Protein AF-A0A1M4U9I6-F1 (afdb_monomer_lite)

Foldseek 3Di:
DKEWAWDADPQQFIKIFIDDDPVCPPPPLVVVQCVQWDADPDPVGGIIGHRLSVCVCLVPDPPYQYDLPHDFKWKAFPPVCRVPDTIGRDCDPVNVVVCVVVPNGFIWIWGQDNVVRDIDIDTDDDDPDPDD

pLDDT: mean 86.96, std 9.04, range [42.38, 96.19]

Organism: NCBI:txid1533

Sequence (132 aa):
MIRIRADIDKRYNLYIKLSFDKELEKNRILKRCLLEGVKIKDKRYEYKVPGKFFLILVNNLKDVKLHKGNIDSFLEFSDQYDERYFYSEKADAKYMKKWREVGCPKIYKVIIDRENNKIYKELAFKIKNPGF

Radius of gyration: 15.55 Å; chains: 1; bounding box: 39×34×42 Å

Secondary structure (DSSP, 8-state):
-EEEEEEE-TTSBEEEEEEE-GGGGG-HHHHHHHHT-EE---SS-SEEEEGGGHHHHHHH-SSEEE-TTS-SEEEEE-HHHHTTS--BSS--HHHHHHHHHTT---EEEEEEETTTTEEEEEEEE--S----

Structure (mmCIF, N/CA/C/O backbone):
data_AF-A0A1M4U9I6-F1
#
_entry.id   AF-A0A1M4U9I6-F1
#
loop_
_atom_site.group_PDB
_atom_site.id
_atom_site.type_symbol
_atom_site.label_atom_id
_atom_site.label_alt_id
_atom_site.label_comp_id
_atom_site.label_asym_id
_atom_site.label_entity_id
_atom_site.label_seq_id
_atom_site.pdbx_PDB_ins_code
_atom_site.Cartn_x
_atom_site.Cartn_y
_atom_site.Cartn_z
_atom_site.occupancy
_atom_site.B_iso_or_equiv
_atom_site.auth_seq_id
_atom_site.auth_comp_id
_atom_site.auth_asym_id
_atom_site.auth_atom_id
_atom_site.pdbx_PDB_model_num
ATOM 1 N N . MET A 1 1 ? -12.885 -1.131 13.715 1.00 90.56 1 MET A N 1
ATOM 2 C CA . MET A 1 1 ? -12.771 -0.772 12.286 1.00 90.56 1 MET A CA 1
ATOM 3 C C . MET A 1 1 ? -11.449 -0.070 12.021 1.00 90.56 1 MET A C 1
ATOM 5 O O . MET A 1 1 ? -11.008 0.746 12.825 1.00 90.56 1 MET A O 1
ATOM 9 N N . ILE A 1 2 ? -10.829 -0.373 10.881 1.00 93.31 2 ILE A N 1
ATOM 10 C CA . ILE A 1 2 ? -9.598 0.271 10.410 1.00 93.31 2 ILE A CA 1
ATOM 11 C C . ILE A 1 2 ? -9.917 0.989 9.102 1.00 93.31 2 ILE A C 1
ATOM 13 O O . ILE A 1 2 ? -10.497 0.401 8.195 1.00 93.31 2 ILE A O 1
ATOM 17 N N . ARG A 1 3 ? -9.548 2.262 8.980 1.00 94.31 3 ARG A N 1
ATOM 18 C CA . ARG A 1 3 ? -9.705 3.050 7.754 1.00 94.31 3 ARG A CA 1
ATOM 19 C C . ARG A 1 3 ? -8.340 3.329 7.160 1.00 94.31 3 ARG A C 1
ATOM 21 O O . ARG A 1 3 ? -7.456 3.859 7.834 1.00 94.31 3 ARG A O 1
ATOM 28 N N . ILE A 1 4 ? -8.196 3.002 5.885 1.00 94.38 4 ILE A N 1
ATOM 29 C CA . ILE A 1 4 ? -6.931 3.109 5.169 1.00 94.38 4 ILE A CA 1
ATOM 30 C C . ILE A 1 4 ? -7.127 3.955 3.925 1.00 94.38 4 ILE A C 1
ATOM 32 O O . ILE A 1 4 ? -8.060 3.730 3.147 1.00 94.38 4 ILE A O 1
ATOM 36 N N . ARG A 1 5 ? -6.204 4.896 3.721 1.00 94.62 5 ARG A N 1
ATOM 37 C CA . ARG A 1 5 ? -6.043 5.586 2.450 1.00 94.62 5 ARG A CA 1
ATOM 38 C C . ARG A 1 5 ? -4.609 5.497 1.931 1.00 94.62 5 ARG A C 1
ATOM 40 O O . ARG A 1 5 ? -3.701 6.009 2.572 1.00 94.62 5 ARG A O 1
ATOM 47 N N . ALA A 1 6 ? -4.424 4.874 0.777 1.00 92.88 6 ALA A N 1
ATOM 48 C CA . ALA A 1 6 ? -3.198 4.878 -0.003 1.00 92.88 6 ALA A CA 1
ATOM 49 C C . ALA A 1 6 ? -3.131 6.136 -0.872 1.00 92.88 6 ALA A C 1
ATOM 51 O O . ALA A 1 6 ? -4.023 6.384 -1.682 1.00 92.88 6 ALA A O 1
ATOM 52 N N . ASP A 1 7 ? -2.068 6.913 -0.697 1.00 92.00 7 ASP A N 1
ATOM 53 C CA . ASP A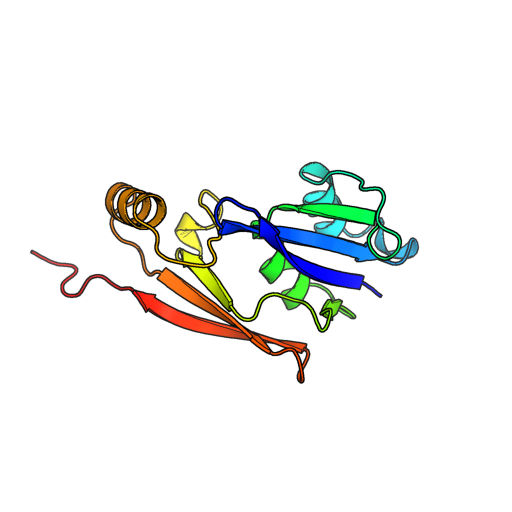 1 7 ? -1.787 8.129 -1.451 1.00 92.00 7 ASP A CA 1
ATOM 54 C C . ASP A 1 7 ? -0.324 8.116 -1.922 1.00 92.00 7 ASP A C 1
ATOM 56 O O . ASP A 1 7 ? 0.520 7.374 -1.412 1.00 92.00 7 ASP A O 1
ATOM 60 N N . ILE A 1 8 ? -0.015 8.985 -2.880 1.00 89.25 8 ILE A N 1
ATOM 61 C CA . ILE A 1 8 ? 1.324 9.151 -3.438 1.00 89.25 8 ILE A CA 1
ATOM 62 C C . ILE A 1 8 ? 1.833 10.563 -3.164 1.00 89.25 8 ILE A C 1
ATOM 64 O O . ILE A 1 8 ? 1.077 11.538 -3.180 1.00 89.25 8 ILE A O 1
ATOM 68 N N . ASP A 1 9 ? 3.116 10.678 -2.822 1.00 88.75 9 ASP A N 1
ATOM 69 C CA . ASP A 1 9 ? 3.760 11.973 -2.631 1.00 88.75 9 ASP A CA 1
ATOM 70 C C . ASP A 1 9 ? 4.239 12.591 -3.959 1.00 88.75 9 ASP A C 1
ATOM 72 O O . ASP A 1 9 ? 4.187 11.988 -5.027 1.00 88.75 9 ASP A O 1
ATOM 76 N N . LYS A 1 10 ? 4.764 13.820 -3.901 1.00 86.19 10 LYS A N 1
ATOM 77 C CA . LYS A 1 10 ? 5.281 14.532 -5.087 1.00 86.19 10 LYS A CA 1
ATOM 78 C C . LYS A 1 10 ? 6.457 13.821 -5.782 1.00 86.19 10 LYS A C 1
ATOM 80 O O . LYS A 1 10 ? 6.857 14.230 -6.866 1.00 86.19 10 LYS A O 1
ATOM 85 N N . ARG A 1 11 ? 7.052 12.816 -5.138 1.00 83.12 11 ARG A N 1
ATOM 86 C CA . ARG A 1 11 ? 8.172 12.001 -5.624 1.00 83.12 11 ARG A CA 1
ATOM 87 C C . ARG A 1 11 ? 7.716 10.587 -6.003 1.00 83.12 11 ARG A C 1
ATOM 89 O O . ARG A 1 11 ? 8.556 9.701 -6.103 1.00 83.12 11 ARG A O 1
ATOM 96 N N . TYR A 1 12 ? 6.415 10.389 -6.205 1.00 84.06 12 TYR A N 1
ATOM 97 C CA . TYR A 1 12 ? 5.787 9.120 -6.561 1.00 84.06 12 TYR A CA 1
ATOM 98 C C . TYR A 1 12 ? 5.852 8.026 -5.491 1.00 84.06 12 TYR A C 1
ATOM 100 O O . TYR A 1 12 ? 5.446 6.904 -5.772 1.00 84.06 12 TYR A O 1
ATOM 108 N N . ASN A 1 13 ? 6.285 8.329 -4.261 1.00 85.38 13 ASN A N 1
ATOM 109 C CA . ASN A 1 13 ? 6.348 7.318 -3.206 1.00 85.38 13 ASN A CA 1
ATOM 110 C C . ASN A 1 13 ? 4.968 7.081 -2.594 1.00 85.38 13 ASN A C 1
ATOM 112 O O . ASN A 1 13 ? 4.282 8.034 -2.207 1.00 85.38 13 ASN A O 1
ATOM 116 N N . LEU A 1 14 ? 4.616 5.810 -2.417 1.00 90.50 14 LEU A N 1
ATOM 117 C CA . LEU A 1 14 ? 3.422 5.406 -1.680 1.00 90.50 14 LEU A CA 1
ATOM 118 C C . LEU A 1 14 ? 3.562 5.723 -0.187 1.00 90.50 14 LEU A C 1
ATOM 120 O O . LEU A 1 14 ? 4.554 5.379 0.465 1.00 90.50 14 LEU A O 1
ATOM 124 N N . TYR A 1 15 ? 2.508 6.284 0.385 1.00 92.56 15 TYR A N 1
ATOM 125 C CA . TYR A 1 15 ? 2.315 6.354 1.825 1.00 92.56 15 TYR A CA 1
ATOM 126 C C . TYR A 1 15 ? 0.864 6.061 2.178 1.00 92.56 15 TYR A C 1
ATOM 128 O O . TYR A 1 15 ? -0.048 6.261 1.377 1.00 92.56 15 TYR A O 1
ATOM 136 N N . ILE A 1 16 ? 0.652 5.614 3.411 1.00 94.56 16 ILE A N 1
ATOM 137 C CA . ILE A 1 16 ? -0.668 5.246 3.901 1.00 94.56 16 ILE A CA 1
ATOM 138 C C . ILE A 1 16 ? -1.113 6.226 4.978 1.00 94.56 16 ILE A C 1
ATOM 140 O O . ILE A 1 16 ? -0.391 6.477 5.939 1.00 94.56 16 ILE A O 1
ATOM 144 N N . LYS A 1 17 ? -2.321 6.769 4.844 1.00 96.19 17 LYS A N 1
ATOM 145 C CA . LYS A 1 17 ? -3.044 7.412 5.937 1.00 96.19 17 LYS A CA 1
ATOM 146 C C . LYS A 1 17 ? -3.920 6.386 6.642 1.00 96.19 17 LYS A C 1
ATOM 148 O O . LYS A 1 17 ? -4.616 5.606 5.993 1.00 96.19 17 LYS A O 1
ATOM 153 N N . LEU A 1 18 ? -3.885 6.401 7.965 1.00 95.81 18 LEU A N 1
ATOM 154 C CA . LEU A 1 18 ? -4.467 5.367 8.807 1.00 95.81 18 LEU A CA 1
ATOM 155 C C . LEU A 1 18 ? -5.247 5.999 9.967 1.00 95.81 18 LEU A C 1
ATOM 157 O O . LEU A 1 18 ? -4.776 6.933 10.617 1.00 95.81 18 LEU A O 1
ATOM 161 N N . SER A 1 19 ? -6.438 5.476 10.232 1.00 95.50 19 SER A N 1
ATOM 162 C CA . SER A 1 19 ? -7.159 5.639 11.499 1.00 95.50 19 SER A CA 1
ATOM 163 C C . SER A 1 19 ? -7.795 4.309 11.882 1.00 95.50 19 SER A C 1
ATOM 165 O O . SER A 1 19 ? -8.110 3.490 11.019 1.00 95.50 19 SER A O 1
ATOM 167 N N . PHE A 1 20 ? -7.947 4.057 13.174 1.00 94.94 20 PHE A N 1
ATOM 168 C CA . PHE A 1 20 ? -8.529 2.820 13.680 1.00 94.94 20 PHE A CA 1
ATOM 169 C C . PHE A 1 20 ? -9.176 3.072 15.039 1.00 94.94 20 PHE A C 1
ATOM 171 O O . PHE A 1 20 ? -8.825 4.022 15.735 1.00 94.94 20 PHE A O 1
ATOM 178 N N . ASP A 1 21 ? -10.127 2.223 15.410 1.00 93.81 21 ASP A N 1
ATOM 179 C CA . ASP A 1 21 ? -10.795 2.330 16.708 1.00 93.81 21 ASP A CA 1
ATOM 180 C C . ASP A 1 21 ? -9.818 2.022 17.854 1.00 93.81 21 ASP A C 1
ATOM 182 O O . ASP A 1 21 ? -8.989 1.117 17.740 1.00 93.81 21 ASP A O 1
ATOM 186 N N . LYS A 1 22 ? -9.939 2.736 18.983 1.00 88.31 22 LYS A N 1
ATOM 187 C CA . LYS A 1 22 ? -8.997 2.661 20.122 1.00 88.31 22 LYS A CA 1
ATOM 188 C C . LYS A 1 22 ? -8.722 1.244 20.630 1.00 88.31 22 LYS A C 1
ATOM 190 O O . LYS A 1 22 ? -7.611 0.938 21.046 1.00 88.31 22 LYS A O 1
ATOM 195 N N . GLU A 1 23 ? -9.707 0.354 20.572 1.00 91.12 23 GLU A N 1
ATOM 196 C CA . GLU A 1 23 ? -9.568 -1.045 21.002 1.00 91.12 23 GLU A CA 1
ATOM 197 C C . GLU A 1 23 ? -8.466 -1.798 20.234 1.00 91.12 23 GLU A C 1
ATOM 199 O O . GLU A 1 23 ? -7.840 -2.722 20.759 1.00 91.12 23 GLU A O 1
ATOM 204 N N . LEU A 1 24 ? -8.169 -1.362 19.006 1.00 90.56 24 LEU A N 1
ATOM 205 C CA . LEU A 1 24 ? -7.150 -1.947 18.143 1.00 90.56 24 LEU A CA 1
ATOM 206 C C . LEU A 1 24 ? -5.729 -1.440 18.441 1.00 90.56 24 LEU A C 1
ATOM 208 O O . LEU A 1 24 ? -4.776 -1.975 17.876 1.00 90.56 24 LEU A O 1
ATOM 212 N N . GLU A 1 25 ? -5.539 -0.493 19.369 1.00 84.75 25 GLU A N 1
ATOM 213 C CA . GLU A 1 25 ? -4.211 0.015 19.763 1.00 84.75 25 GLU A CA 1
ATOM 214 C C . GLU A 1 25 ? -3.258 -1.093 20.240 1.00 84.75 25 GLU A C 1
ATOM 216 O O . GLU A 1 25 ? -2.036 -0.982 20.110 1.00 84.75 25 GLU A O 1
ATOM 221 N N . LYS A 1 26 ? -3.791 -2.193 20.791 1.00 88.00 26 LYS A N 1
ATOM 222 C CA . LYS A 1 26 ? -2.982 -3.327 21.265 1.00 88.00 26 LYS A CA 1
ATOM 223 C C . LYS A 1 26 ? -2.525 -4.266 20.142 1.00 88.00 26 LYS A C 1
ATOM 225 O O . LYS A 1 26 ? -1.642 -5.091 20.390 1.00 88.00 26 LYS A O 1
ATOM 230 N N . ASN A 1 27 ? -3.071 -4.144 18.931 1.00 94.06 27 ASN A N 1
ATOM 231 C CA . ASN A 1 27 ? -2.746 -5.013 17.803 1.00 94.06 27 ASN A CA 1
ATOM 232 C C . ASN A 1 27 ? -1.263 -4.878 17.400 1.00 94.06 27 ASN A C 1
ATOM 234 O O . ASN A 1 27 ? -0.758 -3.777 17.179 1.00 94.06 27 ASN A O 1
ATOM 238 N N . ARG A 1 28 ? -0.558 -6.012 17.285 1.00 92.69 28 ARG A N 1
ATOM 239 C CA . ARG A 1 28 ? 0.889 -6.045 17.008 1.00 92.69 28 ARG A CA 1
ATOM 240 C C . ARG A 1 28 ? 1.255 -5.466 15.637 1.00 92.69 28 ARG A C 1
ATOM 242 O O . ARG A 1 28 ? 2.259 -4.764 15.541 1.00 92.69 28 ARG A O 1
ATOM 249 N N . ILE A 1 29 ? 0.446 -5.723 14.606 1.00 92.19 29 ILE A N 1
ATOM 250 C CA . ILE A 1 29 ? 0.674 -5.209 13.245 1.00 92.19 29 ILE A CA 1
ATOM 251 C C . ILE A 1 29 ? 0.521 -3.690 13.246 1.00 92.19 29 ILE A C 1
ATOM 253 O O . ILE A 1 29 ? 1.421 -2.990 12.786 1.00 92.19 29 ILE A O 1
ATOM 257 N N . LEU A 1 30 ? -0.566 -3.172 13.830 1.00 93.94 30 LEU A N 1
ATOM 258 C CA . LEU A 1 30 ? -0.778 -1.726 13.937 1.00 93.94 30 LEU A CA 1
ATOM 259 C C . LEU A 1 30 ? 0.343 -1.064 14.740 1.00 93.94 30 LEU A C 1
ATOM 261 O O . LEU A 1 30 ? 0.934 -0.105 14.257 1.00 93.94 30 LEU A O 1
ATOM 265 N N . LYS A 1 31 ? 0.734 -1.620 15.894 1.00 92.69 31 LYS A N 1
ATOM 266 C CA . LYS A 1 31 ? 1.886 -1.117 16.661 1.00 92.69 31 LYS A CA 1
ATOM 267 C C . LYS A 1 31 ? 3.147 -1.025 15.810 1.00 92.69 31 LYS A C 1
ATOM 269 O O . LYS A 1 31 ? 3.798 0.014 15.814 1.00 92.69 31 LYS A O 1
ATOM 274 N N . ARG A 1 32 ? 3.472 -2.074 15.047 1.00 90.81 32 ARG A N 1
ATOM 275 C CA . ARG A 1 32 ? 4.640 -2.068 14.155 1.00 90.81 32 ARG A CA 1
ATOM 276 C C . ARG A 1 32 ? 4.542 -0.976 13.090 1.00 90.81 32 ARG A C 1
ATOM 278 O O . ARG A 1 32 ? 5.530 -0.288 12.863 1.00 90.81 32 ARG A O 1
ATOM 285 N N . CYS A 1 33 ? 3.366 -0.782 12.495 1.00 91.00 33 CYS A N 1
ATOM 286 C CA . CYS A 1 33 ? 3.134 0.284 11.518 1.00 91.00 33 CYS A CA 1
ATOM 287 C C . CYS A 1 33 ? 3.345 1.676 12.130 1.00 91.00 33 CYS A C 1
ATOM 289 O O . CYS A 1 33 ? 3.909 2.556 11.487 1.00 91.00 33 CYS A O 1
ATOM 291 N N . LEU A 1 34 ? 2.900 1.872 13.374 1.00 93.25 34 LEU A N 1
ATOM 292 C CA . LEU A 1 34 ? 2.991 3.153 14.072 1.00 93.25 34 LEU A CA 1
ATOM 293 C C . LEU A 1 34 ? 4.400 3.483 14.569 1.00 93.25 34 LEU A C 1
ATOM 295 O O . LEU A 1 34 ? 4.704 4.663 14.694 1.00 93.25 34 LEU A O 1
ATOM 299 N N . LEU A 1 35 ? 5.265 2.489 14.805 1.00 92.88 35 LEU A N 1
ATOM 300 C CA . LEU A 1 35 ? 6.674 2.728 15.160 1.00 92.88 35 LEU A CA 1
ATOM 301 C C . LEU A 1 35 ? 7.435 3.489 14.066 1.00 92.88 35 LEU A C 1
ATOM 303 O O . LEU A 1 35 ? 8.319 4.281 14.369 1.00 92.88 35 LEU A O 1
ATOM 307 N N . GLU A 1 36 ? 7.087 3.250 12.802 1.00 90.88 36 GLU A N 1
ATOM 308 C CA . GLU A 1 36 ? 7.646 3.965 11.647 1.00 90.88 36 GLU A CA 1
ATOM 309 C C . GLU A 1 36 ? 6.695 5.055 11.120 1.00 90.88 36 GLU A C 1
ATOM 311 O O . GLU A 1 36 ? 6.949 5.689 10.096 1.00 90.88 36 GLU A O 1
ATOM 316 N N . GLY A 1 37 ? 5.563 5.236 11.798 1.00 92.31 37 GLY A N 1
ATOM 317 C CA . GLY A 1 37 ? 4.524 6.187 11.453 1.00 92.31 37 GLY A CA 1
ATOM 318 C C . GLY A 1 37 ? 4.679 7.517 12.174 1.00 92.31 37 GLY A C 1
ATOM 319 O O . GLY A 1 37 ? 5.381 7.647 13.172 1.00 92.31 37 GLY A O 1
ATOM 320 N N . VAL A 1 38 ? 3.948 8.516 11.693 1.00 94.81 38 VAL A N 1
ATOM 321 C CA . VAL A 1 38 ? 3.837 9.826 12.340 1.00 94.81 38 VAL A CA 1
ATOM 322 C C . VAL A 1 38 ? 2.374 10.192 12.533 1.00 94.81 38 VAL A C 1
ATOM 324 O O . VAL A 1 38 ? 1.537 9.909 11.673 1.00 94.81 38 VAL A O 1
ATOM 327 N N . LYS A 1 39 ? 2.048 10.843 13.653 1.00 95.50 39 LYS A N 1
ATOM 328 C CA . LYS A 1 39 ? 0.724 11.451 13.838 1.00 95.50 39 LYS A CA 1
ATOM 329 C C . LYS A 1 39 ? 0.562 12.647 12.904 1.00 95.50 39 LYS A C 1
ATOM 331 O O . LYS A 1 39 ? 1.494 13.427 12.718 1.00 95.50 39 LYS A O 1
ATOM 336 N N . ILE A 1 40 ? -0.629 12.806 12.341 1.00 95.31 40 ILE A N 1
ATOM 337 C CA . ILE A 1 40 ? -0.969 13.903 11.432 1.00 95.31 40 ILE A CA 1
ATOM 338 C C . ILE A 1 40 ? -2.229 14.630 11.900 1.00 95.31 40 ILE A C 1
ATOM 340 O O . ILE A 1 40 ? -3.078 14.063 12.580 1.00 95.31 40 ILE A O 1
ATOM 344 N N . LYS A 1 41 ? -2.358 15.904 11.518 1.00 91.00 41 LYS A N 1
ATOM 345 C CA . LYS A 1 41 ? -3.551 16.723 11.779 1.00 91.00 41 LYS A CA 1
ATOM 346 C C . LYS A 1 41 ? -4.532 16.630 10.606 1.00 91.00 41 LYS A C 1
ATOM 348 O O . LYS A 1 41 ? -4.765 17.614 9.910 1.00 91.00 41 LYS A O 1
ATOM 353 N N . ASP A 1 42 ? -5.058 15.439 10.344 1.00 91.00 42 ASP A N 1
ATOM 354 C CA . ASP A 1 42 ? -6.092 15.202 9.330 1.00 91.00 42 ASP A CA 1
ATOM 355 C C . ASP A 1 42 ? -7.421 14.871 10.036 1.00 91.00 42 ASP A C 1
ATOM 357 O O . ASP A 1 42 ? -7.446 14.194 11.058 1.00 91.00 42 ASP A O 1
ATOM 361 N N . LYS A 1 43 ? -8.546 15.396 9.531 1.00 87.75 43 LYS A N 1
ATOM 362 C CA . LYS A 1 43 ? -9.863 15.215 10.172 1.00 87.75 43 LYS A CA 1
ATOM 363 C C . LYS A 1 43 ? -10.374 13.770 10.100 1.00 87.75 43 LYS A C 1
ATOM 365 O O . LYS A 1 43 ? -11.274 13.415 10.851 1.00 87.75 43 LYS A O 1
ATOM 370 N N . ARG A 1 44 ? -9.879 12.962 9.155 1.00 90.00 44 ARG A N 1
ATOM 371 C CA . ARG A 1 44 ? -10.352 11.586 8.904 1.00 90.00 44 ARG A CA 1
ATOM 372 C C . ARG A 1 44 ? -9.315 10.521 9.261 1.00 90.00 44 ARG A C 1
ATOM 374 O O . ARG A 1 44 ? -9.692 9.370 9.499 1.00 90.00 44 ARG A O 1
ATOM 381 N N . TYR A 1 45 ? -8.038 10.893 9.278 1.00 95.06 45 TYR A N 1
ATOM 382 C CA . TYR A 1 45 ? -6.916 9.992 9.528 1.00 95.06 45 TYR A CA 1
ATOM 383 C C . TYR A 1 45 ? -6.003 10.555 10.606 1.00 95.06 45 TYR A C 1
ATOM 385 O O . TYR A 1 45 ? -5.707 11.743 10.621 1.00 95.06 45 TYR A O 1
ATOM 393 N N . GLU A 1 46 ? -5.518 9.691 11.485 1.00 95.56 46 GLU A N 1
ATOM 394 C CA . GLU A 1 46 ? -4.722 10.108 12.642 1.00 95.56 46 GLU A CA 1
ATOM 395 C C . GLU A 1 46 ? -3.225 9.929 12.398 1.00 95.56 46 GLU A C 1
ATOM 397 O O . GLU A 1 46 ? -2.403 10.635 12.984 1.00 95.56 46 GLU A O 1
ATOM 402 N N . TYR A 1 47 ? -2.864 9.012 11.500 1.00 96.06 47 TYR A N 1
ATOM 403 C CA . TYR A 1 47 ? -1.485 8.622 11.249 1.00 96.06 47 TYR A CA 1
ATOM 404 C C . TYR A 1 47 ? -1.158 8.638 9.759 1.00 96.06 47 TYR A C 1
ATOM 406 O O . TYR A 1 47 ? -2.000 8.328 8.916 1.00 96.06 47 TYR A O 1
ATOM 414 N N . LYS A 1 48 ? 0.098 8.954 9.446 1.00 95.44 48 LYS A N 1
ATOM 415 C CA . LYS A 1 48 ? 0.745 8.690 8.160 1.00 95.44 48 LYS A CA 1
ATOM 416 C C . LYS A 1 48 ? 1.838 7.652 8.388 1.00 95.44 48 LYS A C 1
ATOM 418 O O . LYS A 1 48 ? 2.722 7.875 9.209 1.00 95.44 48 LYS A O 1
ATOM 423 N N . VAL A 1 49 ? 1.790 6.543 7.661 1.00 93.81 49 VAL A N 1
ATOM 424 C CA . VAL A 1 49 ? 2.733 5.425 7.777 1.00 93.81 49 VAL A CA 1
ATOM 425 C C . VAL A 1 49 ? 3.357 5.089 6.413 1.00 93.81 49 VAL A C 1
ATOM 427 O O . VAL A 1 49 ? 2.785 5.442 5.373 1.00 93.81 49 VAL A O 1
ATOM 430 N N . PRO A 1 50 ? 4.530 4.432 6.381 1.00 90.19 50 PRO A N 1
ATOM 431 C CA . PRO A 1 50 ? 5.175 4.018 5.137 1.00 90.19 50 PRO A CA 1
ATOM 432 C C . PRO A 1 50 ? 4.303 3.096 4.268 1.00 90.19 50 PRO A C 1
ATOM 434 O O . PRO A 1 50 ? 3.593 2.233 4.787 1.00 90.19 50 PRO A O 1
ATOM 437 N N . GLY A 1 51 ? 4.416 3.234 2.940 1.00 89.38 51 GLY A N 1
ATOM 438 C CA . GLY A 1 51 ? 3.682 2.432 1.950 1.00 89.38 51 GLY A CA 1
ATOM 439 C C . GLY A 1 51 ? 3.824 0.915 2.115 1.00 89.38 51 GLY A C 1
ATOM 440 O O . GLY A 1 51 ? 2.861 0.191 1.887 1.00 89.38 51 GLY A O 1
ATOM 441 N N . LYS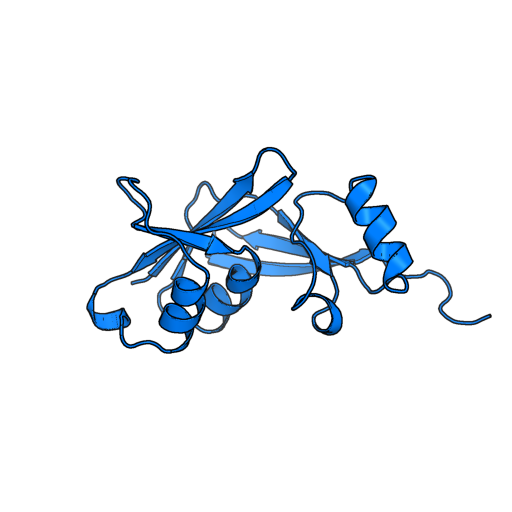 A 1 52 ? 4.972 0.448 2.625 1.00 86.50 52 LYS A N 1
ATOM 442 C CA . LYS A 1 52 ? 5.280 -0.978 2.845 1.00 86.50 52 LYS A CA 1
ATOM 443 C C . LYS A 1 52 ? 4.317 -1.734 3.741 1.00 86.50 52 LYS A C 1
ATOM 445 O O . LYS A 1 52 ? 4.222 -2.953 3.679 1.00 86.50 52 LYS A O 1
ATOM 450 N N . PHE A 1 53 ? 3.572 -1.015 4.570 1.00 89.00 53 PHE A N 1
ATOM 451 C CA . PHE A 1 53 ? 2.578 -1.635 5.428 1.00 89.00 53 PHE A CA 1
ATOM 452 C C . PHE A 1 53 ? 1.238 -1.863 4.730 1.00 89.00 53 PHE A C 1
ATOM 454 O O . PHE A 1 53 ? 0.394 -2.546 5.295 1.00 89.00 53 PHE A O 1
ATOM 461 N N . PHE A 1 54 ? 1.015 -1.330 3.527 1.00 90.06 54 PHE A N 1
ATOM 462 C CA . PHE A 1 54 ? -0.300 -1.350 2.890 1.00 90.06 54 PHE A CA 1
ATOM 463 C C . PHE A 1 54 ? -0.855 -2.762 2.707 1.00 90.06 54 PHE A C 1
ATOM 465 O O . PHE A 1 54 ? -1.925 -3.072 3.229 1.00 90.06 54 PHE A O 1
ATOM 472 N N . LEU A 1 55 ? -0.101 -3.633 2.033 1.00 87.81 55 LEU A N 1
ATOM 473 C CA . LEU A 1 55 ? -0.509 -5.019 1.818 1.00 87.81 55 LEU A CA 1
ATOM 474 C C . LEU A 1 55 ? -0.646 -5.787 3.127 1.00 87.81 55 LEU A C 1
ATOM 476 O O . LEU A 1 55 ? -1.600 -6.539 3.303 1.00 87.81 55 LEU A O 1
ATOM 480 N N . ILE A 1 56 ? 0.285 -5.571 4.061 1.00 87.81 56 ILE A N 1
ATOM 481 C CA . ILE A 1 56 ? 0.260 -6.227 5.369 1.00 87.81 56 ILE A CA 1
ATOM 482 C C . ILE A 1 56 ? -1.039 -5.875 6.094 1.00 87.81 56 ILE A C 1
ATOM 484 O O . ILE A 1 56 ? -1.724 -6.769 6.585 1.00 87.81 56 ILE A O 1
ATOM 488 N N . LEU A 1 57 ? -1.396 -4.590 6.123 1.00 90.88 57 LEU A N 1
ATOM 489 C CA . LEU A 1 57 ? -2.607 -4.099 6.766 1.00 90.88 57 LEU A CA 1
ATOM 490 C C . LEU A 1 57 ? -3.860 -4.668 6.100 1.00 90.88 57 LEU A C 1
ATOM 492 O O . LEU A 1 57 ? -4.727 -5.171 6.803 1.00 90.88 57 LEU A O 1
ATOM 496 N N . VAL A 1 58 ? -3.952 -4.620 4.770 1.00 90.19 58 VAL A N 1
ATOM 497 C CA . VAL A 1 58 ? -5.165 -5.033 4.047 1.00 90.19 58 VAL A CA 1
ATOM 498 C C . VAL A 1 58 ? -5.368 -6.549 4.066 1.00 90.19 58 VAL A C 1
ATOM 500 O O . VAL A 1 58 ? -6.497 -6.999 4.225 1.00 90.19 58 VAL A O 1
ATOM 503 N N . ASN A 1 59 ? -4.297 -7.339 3.966 1.00 88.25 59 ASN A N 1
ATOM 504 C CA . ASN A 1 59 ? -4.409 -8.798 3.882 1.00 88.25 59 ASN A CA 1
ATOM 505 C C . ASN A 1 59 ? -4.484 -9.490 5.251 1.00 88.25 59 ASN A C 1
ATOM 507 O O . ASN A 1 59 ? -5.028 -10.587 5.339 1.00 88.25 59 ASN A O 1
ATOM 511 N N . ASN A 1 60 ? -3.926 -8.893 6.312 1.00 89.81 60 ASN A N 1
ATOM 512 C CA . ASN A 1 60 ? -3.816 -9.558 7.619 1.00 89.81 60 ASN A CA 1
ATOM 513 C C . ASN A 1 60 ? -4.746 -8.987 8.693 1.00 89.81 60 ASN A C 1
ATOM 515 O O . ASN A 1 60 ? -4.876 -9.590 9.760 1.00 89.81 60 ASN A O 1
ATOM 519 N N . LEU A 1 61 ? -5.373 -7.831 8.462 1.00 89.88 61 LEU A N 1
ATOM 520 C CA . LEU A 1 61 ? -6.321 -7.255 9.412 1.00 89.88 61 LEU A CA 1
ATOM 521 C C . LEU A 1 61 ? -7.754 -7.416 8.914 1.00 89.88 61 LEU A C 1
ATOM 523 O O . LEU A 1 61 ? -8.063 -7.219 7.743 1.00 89.88 61 LEU A O 1
ATOM 527 N N . LYS A 1 62 ? -8.642 -7.763 9.846 1.00 86.12 62 LYS A N 1
ATOM 528 C CA . LYS A 1 62 ? -10.088 -7.784 9.615 1.00 86.12 62 LYS A CA 1
ATOM 529 C C . LYS A 1 62 ? -10.649 -6.360 9.690 1.00 86.12 62 LYS A C 1
ATOM 531 O O . LYS A 1 62 ? -10.037 -5.475 10.288 1.00 86.12 62 LYS A O 1
ATOM 536 N N . ASP A 1 63 ? -11.814 -6.151 9.079 1.00 87.44 63 ASP A N 1
ATOM 537 C CA . ASP A 1 63 ? -12.568 -4.886 9.119 1.00 87.44 63 ASP A CA 1
ATOM 538 C C . ASP A 1 63 ? -11.784 -3.661 8.619 1.00 87.44 63 ASP A C 1
ATOM 540 O O . ASP A 1 63 ? -11.934 -2.537 9.121 1.00 87.44 63 ASP A O 1
ATOM 544 N N . VAL A 1 64 ? -10.932 -3.889 7.616 1.00 90.44 64 VAL A N 1
ATOM 545 C CA . VAL A 1 64 ? -10.222 -2.842 6.886 1.00 90.44 64 VAL A CA 1
ATOM 546 C C . VAL A 1 64 ? -11.145 -2.250 5.834 1.00 90.44 64 VAL A C 1
ATOM 548 O O . VAL A 1 64 ? -11.641 -2.948 4.953 1.00 90.44 64 VAL A O 1
ATOM 551 N N . LYS A 1 65 ? -11.339 -0.936 5.902 1.00 91.38 65 LYS A N 1
ATOM 552 C CA . LYS A 1 65 ? -12.099 -0.155 4.934 1.00 91.38 65 LYS A CA 1
ATOM 553 C C . LYS A 1 65 ? -11.159 0.723 4.120 1.00 91.38 65 LYS A C 1
ATOM 555 O O . LYS A 1 65 ? -10.595 1.692 4.639 1.00 91.38 65 LYS A O 1
ATOM 560 N N . LEU A 1 66 ? -11.030 0.402 2.839 1.00 91.44 66 LEU A N 1
ATOM 561 C CA . LEU A 1 66 ? -10.306 1.213 1.872 1.00 91.44 66 LEU A CA 1
ATOM 562 C C . LEU A 1 66 ? -11.111 2.471 1.515 1.00 91.44 66 LEU A C 1
ATOM 564 O O . LEU A 1 66 ? -12.316 2.429 1.263 1.00 91.44 66 LEU A O 1
ATOM 568 N N . HIS A 1 67 ? -10.453 3.628 1.521 1.00 90.69 67 HIS A N 1
ATOM 569 C CA . HIS A 1 67 ? -11.080 4.882 1.123 1.00 90.69 67 HIS A CA 1
ATOM 570 C C . HIS A 1 67 ? -11.292 4.945 -0.395 1.00 90.69 67 HIS A C 1
ATOM 572 O O . HIS A 1 67 ? -10.407 4.595 -1.169 1.00 90.69 67 HIS A O 1
ATOM 578 N N . LYS A 1 68 ? -12.427 5.502 -0.838 1.00 83.62 68 LYS A N 1
ATOM 579 C CA . LYS A 1 68 ? -12.743 5.649 -2.274 1.00 83.62 68 LYS A CA 1
ATOM 580 C C . LYS A 1 68 ? -11.716 6.475 -3.059 1.00 83.62 68 LYS A C 1
ATOM 582 O O . LYS A 1 68 ? -11.543 6.267 -4.246 1.00 83.62 68 LYS A O 1
ATOM 587 N N . GLY A 1 69 ? -11.049 7.415 -2.393 1.00 84.38 69 GLY A N 1
ATOM 588 C CA . GLY A 1 69 ? -9.987 8.249 -2.971 1.00 84.38 69 GLY A CA 1
ATOM 589 C C . GLY A 1 69 ? -8.578 7.664 -2.849 1.00 84.38 69 GLY A C 1
ATOM 590 O O . GLY A 1 69 ? -7.632 8.442 -2.795 1.00 84.38 69 GLY A O 1
ATOM 591 N N . ASN A 1 70 ? -8.442 6.345 -2.690 1.00 84.06 70 ASN A N 1
ATOM 592 C CA . ASN A 1 70 ? -7.154 5.665 -2.844 1.00 84.06 70 ASN A CA 1
ATOM 593 C C . ASN A 1 70 ? -6.604 5.868 -4.245 1.00 84.06 70 ASN A C 1
ATOM 595 O O . ASN A 1 70 ? -7.379 6.013 -5.176 1.00 84.06 70 ASN A O 1
ATOM 599 N N . ILE A 1 71 ? -5.295 5.772 -4.420 1.00 89.56 71 ILE A N 1
ATOM 600 C CA . ILE A 1 71 ? -4.695 5.578 -5.747 1.00 89.56 71 ILE A CA 1
ATOM 601 C C . ILE A 1 71 ? -5.229 4.281 -6.392 1.00 89.56 71 ILE A C 1
ATOM 603 O O . ILE A 1 71 ? -5.696 3.389 -5.684 1.00 89.56 71 ILE A O 1
ATOM 607 N N . ASP A 1 72 ? -5.204 4.177 -7.721 1.00 88.75 72 ASP A N 1
ATOM 608 C CA . ASP A 1 72 ? -5.730 2.990 -8.423 1.00 88.75 72 ASP A CA 1
ATOM 609 C C . ASP A 1 72 ? -4.737 1.826 -8.434 1.00 88.75 72 ASP A C 1
ATOM 611 O O . ASP A 1 72 ? -5.115 0.660 -8.313 1.00 88.75 72 ASP A O 1
ATOM 615 N N . SER A 1 73 ? -3.447 2.133 -8.575 1.00 89.88 73 SER A N 1
ATOM 616 C CA . SER A 1 73 ? -2.399 1.119 -8.611 1.00 89.88 73 SER A CA 1
ATOM 617 C C . SER A 1 73 ? -1.027 1.694 -8.279 1.00 89.88 73 SER A C 1
ATOM 619 O O . SER A 1 73 ? -0.822 2.902 -8.373 1.00 89.88 73 SER A O 1
ATOM 621 N N . PHE A 1 74 ? -0.086 0.824 -7.932 1.00 91.00 74 PHE A N 1
ATOM 622 C CA . PHE A 1 74 ? 1.328 1.158 -7.768 1.00 91.00 74 PHE A CA 1
ATOM 623 C C . PHE A 1 74 ? 2.209 -0.040 -8.139 1.00 91.00 74 PHE A C 1
ATOM 625 O O . PHE A 1 74 ? 1.726 -1.161 -8.280 1.00 91.00 74 PHE A O 1
ATOM 632 N N . LEU A 1 75 ? 3.503 0.201 -8.313 1.00 89.06 75 LEU A N 1
ATOM 633 C CA . LEU A 1 75 ? 4.522 -0.813 -8.538 1.00 89.06 75 LEU A CA 1
ATOM 634 C C . LEU A 1 75 ? 5.244 -1.166 -7.239 1.00 89.06 75 LEU A C 1
ATOM 636 O O . LEU A 1 75 ? 5.593 -0.292 -6.440 1.00 89.06 75 LEU A O 1
ATOM 640 N N . GLU A 1 76 ? 5.524 -2.451 -7.089 1.00 88.06 76 GLU A N 1
ATOM 641 C CA . GLU A 1 76 ? 6.313 -3.030 -6.005 1.00 88.06 76 GLU A CA 1
ATOM 642 C C . GLU A 1 76 ? 7.327 -4.027 -6.577 1.00 88.06 76 GLU A C 1
ATOM 644 O O . GLU A 1 76 ? 7.124 -4.589 -7.661 1.00 88.06 76 GLU A O 1
ATOM 649 N N . PHE A 1 77 ? 8.429 -4.251 -5.866 1.00 86.06 77 PHE A N 1
ATOM 650 C CA . PHE A 1 77 ? 9.328 -5.341 -6.224 1.00 86.06 77 PHE A CA 1
ATOM 651 C C . PHE A 1 77 ? 8.767 -6.661 -5.688 1.00 86.06 77 PHE A C 1
ATOM 653 O O . PHE A 1 77 ? 7.831 -6.700 -4.898 1.00 86.06 77 PHE A O 1
ATOM 660 N N . SER A 1 78 ? 9.330 -7.785 -6.122 1.00 78.62 78 SER A N 1
ATOM 661 C CA . SER A 1 78 ? 9.006 -9.072 -5.507 1.00 78.62 78 SER A CA 1
ATOM 662 C C . SER A 1 78 ? 9.257 -9.051 -4.002 1.00 78.62 78 SER A C 1
ATOM 664 O O . SER A 1 78 ? 10.253 -8.464 -3.580 1.00 78.62 78 SER A O 1
ATOM 666 N N . ASP A 1 79 ? 8.438 -9.783 -3.241 1.00 71.06 79 ASP A N 1
ATOM 667 C CA . ASP A 1 79 ? 8.433 -9.814 -1.771 1.00 71.06 79 ASP A CA 1
ATOM 668 C C . ASP A 1 79 ? 9.841 -9.895 -1.132 1.00 71.06 79 ASP A C 1
ATOM 670 O O . ASP A 1 79 ? 10.118 -9.212 -0.151 1.00 71.06 79 ASP A O 1
ATOM 674 N N . GLN A 1 80 ? 10.777 -10.645 -1.733 1.00 70.94 80 GLN A N 1
ATOM 675 C CA . GLN A 1 80 ? 12.172 -10.778 -1.271 1.00 70.94 80 GLN A CA 1
ATOM 676 C C . GLN A 1 80 ? 12.959 -9.447 -1.215 1.00 70.94 80 GLN A C 1
ATOM 678 O O . GLN A 1 80 ? 13.909 -9.312 -0.444 1.00 70.94 80 GLN A O 1
ATOM 683 N N . TYR A 1 81 ? 12.590 -8.467 -2.038 1.00 71.56 81 TYR A N 1
ATOM 684 C CA . TYR A 1 81 ? 13.256 -7.166 -2.169 1.00 71.56 81 TYR A CA 1
ATOM 685 C C . TYR A 1 81 ? 12.421 -6.018 -1.588 1.00 71.56 81 TYR A C 1
ATOM 687 O O . TYR A 1 81 ? 12.945 -4.927 -1.347 1.00 71.56 81 TYR A O 1
ATOM 695 N N . ASP A 1 82 ? 11.137 -6.267 -1.348 1.00 63.06 82 ASP A N 1
ATOM 696 C CA . ASP A 1 82 ? 10.139 -5.255 -1.012 1.00 63.06 82 ASP A CA 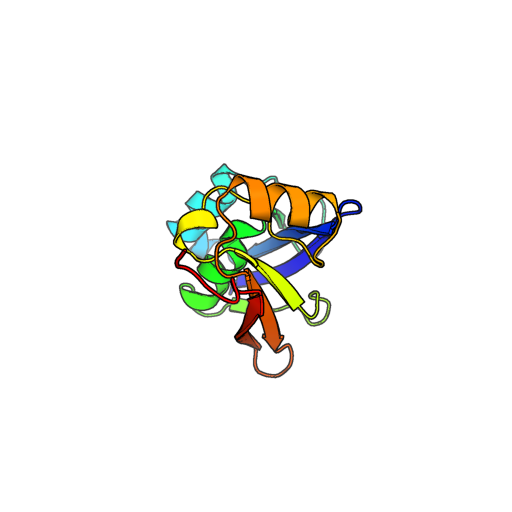1
ATOM 697 C C . ASP A 1 82 ? 10.290 -4.731 0.427 1.00 63.06 82 ASP A C 1
ATOM 699 O O . ASP A 1 82 ? 10.032 -3.561 0.702 1.00 63.06 82 ASP A O 1
ATOM 703 N N . GLU A 1 83 ? 10.862 -5.531 1.340 1.00 60.00 83 GLU A N 1
ATOM 704 C CA . GLU A 1 83 ? 11.202 -5.067 2.697 1.00 60.00 83 GLU A CA 1
ATOM 705 C C . GLU A 1 83 ? 12.195 -3.890 2.708 1.00 60.00 83 GLU A C 1
ATOM 707 O O . GLU A 1 83 ? 12.275 -3.152 3.695 1.00 60.00 83 GLU A O 1
ATOM 712 N N . ARG A 1 84 ? 12.964 -3.710 1.623 1.00 57.34 84 ARG A N 1
ATOM 713 C CA . ARG A 1 84 ? 14.068 -2.743 1.541 1.00 57.34 84 ARG A CA 1
ATOM 714 C C . ARG A 1 84 ? 13.827 -1.594 0.562 1.00 57.34 84 ARG A C 1
ATOM 716 O O . ARG A 1 84 ? 14.556 -0.603 0.648 1.00 57.34 84 ARG A O 1
ATOM 723 N N . TYR A 1 85 ? 12.863 -1.692 -0.359 1.00 59.06 85 TYR A N 1
ATOM 724 C CA . TYR A 1 85 ? 12.773 -0.777 -1.503 1.00 59.06 85 TYR A CA 1
ATOM 725 C C . TYR A 1 85 ? 11.369 -0.231 -1.795 1.00 59.06 85 TYR A C 1
ATOM 727 O O . TYR A 1 85 ? 10.362 -0.669 -1.257 1.00 59.06 85 TYR A O 1
ATOM 735 N N . PHE A 1 86 ? 11.366 0.855 -2.573 1.00 61.75 86 PHE A N 1
ATOM 736 C CA . PHE A 1 86 ? 10.279 1.819 -2.713 1.00 61.75 86 PHE A CA 1
ATOM 737 C C . PHE A 1 86 ? 9.040 1.253 -3.404 1.00 61.75 86 PHE A C 1
ATOM 739 O O . PHE A 1 86 ? 9.124 0.684 -4.488 1.00 61.75 86 PHE A O 1
ATOM 746 N N . TYR A 1 87 ? 7.889 1.593 -2.841 1.00 73.50 87 TYR A N 1
ATOM 747 C CA . TYR A 1 87 ? 6.610 1.587 -3.531 1.00 73.50 87 TYR A CA 1
ATOM 748 C C . TYR A 1 87 ? 6.507 2.868 -4.350 1.00 73.50 87 TYR A C 1
ATOM 750 O O . TYR A 1 87 ? 6.567 3.964 -3.781 1.00 73.50 87 TYR A O 1
ATOM 758 N N . SER A 1 88 ? 6.371 2.734 -5.665 1.00 79.75 88 SER A N 1
ATOM 759 C CA . SER A 1 88 ? 6.250 3.867 -6.586 1.00 79.75 88 SER A CA 1
ATOM 760 C C . SER A 1 88 ? 4.992 3.725 -7.422 1.00 79.75 88 SER A C 1
ATOM 762 O O . SER A 1 88 ? 4.674 2.623 -7.842 1.00 79.75 88 SER A O 1
ATOM 764 N N . GLU A 1 89 ? 4.299 4.813 -7.745 1.00 81.31 89 GLU A N 1
ATOM 765 C CA . GLU A 1 89 ? 3.183 4.750 -8.706 1.00 81.31 89 GLU A CA 1
ATOM 766 C C . GLU A 1 89 ? 3.617 4.219 -10.075 1.00 81.31 89 GLU A C 1
ATOM 768 O O . GLU A 1 89 ? 2.867 3.539 -10.773 1.00 81.31 89 GLU A O 1
ATOM 773 N N . LYS A 1 90 ? 4.842 4.571 -10.472 1.00 82.00 90 LYS A N 1
ATOM 774 C CA . LYS A 1 90 ? 5.332 4.390 -11.832 1.00 82.00 90 LYS A CA 1
ATOM 775 C C . LYS A 1 90 ? 6.810 4.032 -11.874 1.00 82.00 90 LYS A C 1
ATOM 777 O O . LYS A 1 90 ? 7.592 4.388 -10.989 1.00 82.00 90 LYS A O 1
ATOM 782 N N . ALA A 1 91 ? 7.189 3.375 -12.963 1.00 84.44 91 ALA A N 1
ATOM 783 C CA . ALA A 1 91 ? 8.558 2.998 -13.277 1.00 84.44 91 ALA A CA 1
ATOM 784 C C . ALA A 1 91 ? 9.342 4.200 -13.832 1.00 84.44 91 ALA A C 1
ATOM 786 O O . ALA A 1 91 ? 9.635 4.273 -15.024 1.00 84.44 91 ALA A O 1
ATOM 787 N N . ASP A 1 92 ? 9.646 5.179 -12.980 1.00 86.44 92 ASP A N 1
ATOM 788 C CA . ASP A 1 92 ? 10.474 6.321 -13.374 1.00 86.44 92 ASP A CA 1
ATOM 789 C C . ASP A 1 92 ? 11.959 5.935 -13.563 1.00 86.44 92 ASP A C 1
ATOM 791 O O . ASP A 1 92 ? 12.391 4.810 -13.288 1.00 86.44 92 ASP A O 1
ATOM 795 N N . ALA A 1 93 ? 12.778 6.877 -14.042 1.00 88.06 93 ALA A N 1
ATOM 796 C CA . ALA A 1 93 ? 14.196 6.621 -14.300 1.00 88.06 93 ALA A CA 1
ATOM 797 C C . ALA A 1 93 ? 14.967 6.177 -13.041 1.00 88.06 93 ALA A C 1
ATOM 799 O O . ALA A 1 93 ? 15.862 5.331 -13.132 1.00 88.06 93 ALA A O 1
ATOM 800 N N . LYS A 1 94 ? 14.617 6.712 -11.863 1.00 86.00 94 LYS A N 1
ATOM 801 C CA . LYS A 1 94 ? 15.260 6.370 -10.587 1.00 86.00 94 LYS A CA 1
ATOM 802 C C . LYS A 1 94 ? 14.863 4.964 -10.142 1.00 86.00 94 LYS A C 1
ATOM 804 O O . LYS A 1 94 ? 15.728 4.186 -9.743 1.00 86.00 94 LYS A O 1
ATOM 809 N N . TYR A 1 95 ? 13.582 4.634 -10.251 1.00 86.81 95 TYR A N 1
ATOM 810 C CA . TYR A 1 95 ? 13.019 3.325 -9.963 1.00 86.81 95 TYR A CA 1
ATOM 811 C C . TYR A 1 95 ? 13.662 2.256 -10.849 1.00 86.81 95 TYR A C 1
ATOM 813 O O . TYR A 1 95 ? 14.191 1.270 -10.343 1.00 86.81 95 TYR A O 1
ATOM 821 N N . MET A 1 96 ? 13.734 2.497 -12.162 1.00 88.19 96 MET A N 1
ATOM 822 C CA . MET A 1 96 ? 14.343 1.557 -13.108 1.00 88.19 96 MET A CA 1
ATOM 823 C C . MET A 1 96 ? 15.860 1.439 -12.939 1.00 88.19 96 MET A C 1
ATOM 825 O O . MET A 1 96 ? 16.416 0.360 -13.146 1.00 88.19 96 MET A O 1
ATOM 829 N N . LYS A 1 97 ? 16.549 2.516 -12.535 1.00 89.62 97 LYS A N 1
ATOM 830 C CA . LYS A 1 97 ? 17.957 2.429 -12.124 1.00 89.62 97 LYS A CA 1
ATOM 831 C C . LYS A 1 97 ? 18.100 1.500 -10.921 1.00 89.62 97 LYS A C 1
ATOM 833 O O . LYS A 1 97 ? 18.919 0.586 -10.968 1.00 89.62 97 LYS A O 1
ATOM 838 N N . LYS A 1 98 ? 17.264 1.682 -9.894 1.00 87.38 98 LYS A N 1
ATOM 839 C CA . LYS A 1 98 ? 17.314 0.851 -8.691 1.00 87.38 98 LYS A CA 1
ATOM 840 C C . LYS A 1 98 ? 17.013 -0.613 -8.988 1.00 87.38 98 LYS A C 1
ATOM 842 O O . LYS A 1 98 ? 17.714 -1.482 -8.489 1.00 87.38 98 LYS A O 1
ATOM 847 N N . TRP A 1 99 ? 16.019 -0.865 -9.835 1.00 88.00 99 TRP A N 1
ATOM 848 C CA . TRP A 1 99 ? 15.657 -2.197 -10.306 1.00 88.00 99 TRP A CA 1
ATOM 849 C C . TRP A 1 99 ? 16.857 -2.950 -10.895 1.00 88.00 99 TRP A C 1
ATOM 851 O O . TRP A 1 99 ? 17.100 -4.096 -10.527 1.00 88.00 99 TRP A O 1
ATOM 861 N N . ARG A 1 100 ? 17.660 -2.286 -11.740 1.00 88.94 100 ARG A N 1
ATOM 862 C CA . ARG A 1 100 ? 18.891 -2.869 -12.298 1.00 88.94 100 ARG A CA 1
ATOM 863 C C . ARG A 1 100 ? 19.964 -3.118 -11.242 1.00 88.94 100 ARG A C 1
ATOM 865 O O . ARG A 1 100 ? 20.566 -4.184 -11.243 1.00 88.94 100 ARG A O 1
ATOM 872 N N . GLU A 1 101 ? 20.175 -2.173 -10.325 1.00 89.19 101 GLU A N 1
ATOM 873 C CA . GLU A 1 101 ? 21.157 -2.314 -9.234 1.00 89.19 101 GLU A CA 1
ATOM 874 C C . GLU A 1 101 ? 20.878 -3.522 -8.329 1.00 89.19 101 GLU A C 1
ATOM 876 O O . GLU A 1 101 ? 21.807 -4.080 -7.756 1.00 89.19 101 GLU A O 1
ATOM 881 N N . VAL A 1 102 ? 19.609 -3.917 -8.184 1.00 86.31 102 VAL A N 1
ATOM 882 C CA . VAL A 1 102 ? 19.203 -5.044 -7.329 1.00 86.31 102 VAL A CA 1
ATOM 883 C C . VAL A 1 102 ? 19.001 -6.351 -8.106 1.00 86.31 102 VAL A C 1
ATOM 885 O O . VAL A 1 102 ? 18.415 -7.291 -7.576 1.00 86.31 102 VAL A O 1
ATOM 888 N N . GLY A 1 103 ? 19.494 -6.430 -9.347 1.00 87.75 103 GLY A N 1
ATOM 889 C CA . GLY A 1 103 ? 19.485 -7.664 -10.141 1.00 87.75 103 GLY A CA 1
ATOM 890 C C . GLY A 1 103 ? 18.192 -7.914 -10.918 1.00 87.75 103 GLY A C 1
ATOM 891 O O . GLY A 1 103 ? 17.865 -9.059 -11.211 1.00 87.75 103 GLY A O 1
ATOM 892 N N . CYS A 1 104 ? 17.451 -6.856 -11.255 1.00 88.69 104 CYS A N 1
ATOM 893 C CA . CYS A 1 104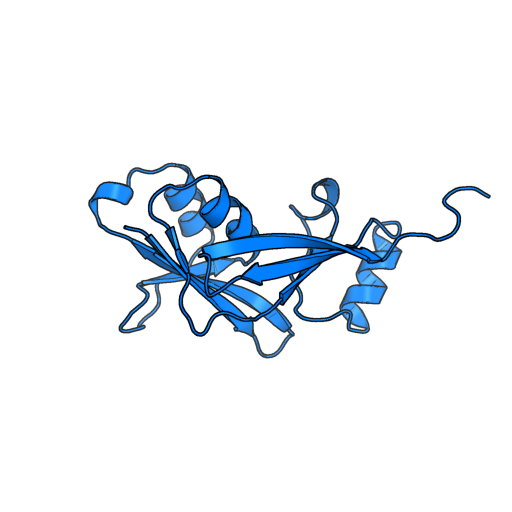 ? 16.236 -6.913 -12.069 1.00 88.69 104 CYS A CA 1
ATOM 894 C C . CYS A 1 104 ? 15.170 -7.924 -11.570 1.00 88.69 104 CYS A C 1
ATOM 896 O O . CYS A 1 104 ? 14.673 -8.730 -12.365 1.00 88.69 104 CYS A O 1
ATOM 898 N N . PRO A 1 105 ? 14.767 -7.898 -10.283 1.00 89.12 105 PRO A N 1
ATOM 899 C CA . PRO A 1 105 ? 13.733 -8.789 -9.753 1.00 89.12 105 PRO A CA 1
ATOM 900 C C . PRO A 1 105 ? 12.391 -8.612 -10.473 1.00 89.12 105 PRO A C 1
ATOM 902 O O . PRO A 1 105 ? 12.182 -7.668 -11.231 1.00 89.12 105 PRO A O 1
ATOM 905 N N . LYS A 1 106 ? 11.420 -9.491 -10.225 1.00 90.94 106 LYS A N 1
ATOM 906 C CA . LYS A 1 106 ? 10.063 -9.242 -10.733 1.00 90.94 106 LYS A CA 1
ATOM 907 C C . LYS A 1 106 ? 9.532 -7.930 -10.146 1.00 90.94 106 LYS A C 1
ATOM 909 O O . LYS A 1 106 ? 9.699 -7.682 -8.954 1.00 90.94 106 LYS A O 1
ATOM 914 N N . ILE A 1 107 ? 8.906 -7.113 -10.986 1.00 90.88 107 ILE A N 1
ATOM 915 C CA . ILE A 1 107 ? 8.115 -5.960 -10.550 1.00 90.88 107 ILE A CA 1
ATOM 916 C C . ILE A 1 107 ? 6.657 -6.339 -10.737 1.00 90.88 107 ILE A C 1
ATOM 918 O O . ILE A 1 107 ? 6.264 -6.765 -11.828 1.00 90.88 107 ILE A O 1
ATOM 922 N N . TYR A 1 108 ? 5.864 -6.161 -9.692 1.00 91.25 108 TYR A N 1
ATOM 923 C CA . TYR A 1 108 ? 4.428 -6.362 -9.734 1.00 91.25 108 TYR A CA 1
ATOM 924 C C . TYR A 1 108 ? 3.713 -5.018 -9.775 1.00 91.25 108 TYR A C 1
ATOM 926 O O . TYR A 1 108 ? 4.165 -4.036 -9.188 1.00 91.25 108 TYR A O 1
ATOM 934 N N . LYS A 1 109 ? 2.586 -4.979 -10.478 1.00 92.56 109 LYS A N 1
ATOM 935 C CA . LYS A 1 109 ? 1.600 -3.915 -10.375 1.00 92.56 109 LYS A CA 1
ATOM 936 C C . LYS A 1 109 ? 0.542 -4.360 -9.379 1.00 92.56 109 LYS A C 1
ATOM 938 O O . LYS A 1 109 ? -0.163 -5.341 -9.610 1.00 92.56 109 LYS A O 1
ATOM 943 N N . VAL A 1 110 ? 0.445 -3.633 -8.277 1.00 91.38 110 VAL A N 1
ATOM 944 C CA . VAL A 1 110 ? -0.606 -3.796 -7.280 1.00 91.38 110 VAL A CA 1
ATOM 945 C C . VAL A 1 110 ? -1.789 -2.940 -7.689 1.00 91.38 110 VAL A C 1
ATOM 947 O O . VAL A 1 110 ? -1.636 -1.740 -7.902 1.00 91.38 110 VAL A O 1
ATOM 950 N N . ILE A 1 111 ? -2.963 -3.551 -7.795 1.00 92.19 111 ILE A N 1
ATOM 951 C CA . ILE A 1 111 ? -4.207 -2.909 -8.220 1.00 92.19 111 ILE A CA 1
ATOM 952 C C . ILE A 1 111 ? -5.162 -2.889 -7.031 1.00 92.19 111 ILE A C 1
ATOM 954 O O . ILE A 1 111 ? -5.387 -3.920 -6.396 1.00 92.19 111 ILE A O 1
ATOM 958 N N . ILE A 1 112 ? -5.714 -1.715 -6.729 1.00 91.38 112 ILE A N 1
ATOM 959 C CA . ILE A 1 112 ? -6.638 -1.510 -5.614 1.00 91.38 112 ILE A CA 1
ATOM 960 C C . ILE A 1 112 ? -8.067 -1.482 -6.159 1.00 91.38 112 ILE A C 1
ATOM 962 O O . ILE A 1 112 ? -8.491 -0.514 -6.786 1.00 91.38 112 ILE A O 1
ATOM 966 N N . ASP A 1 113 ? -8.830 -2.532 -5.871 1.00 87.00 113 ASP A N 1
ATOM 967 C CA . ASP A 1 113 ? -10.244 -2.631 -6.218 1.00 87.00 113 ASP A CA 1
ATOM 968 C C . ASP A 1 113 ? -11.086 -1.922 -5.161 1.00 87.00 113 ASP A C 1
ATOM 970 O O . ASP A 1 113 ? -11.354 -2.432 -4.066 1.00 87.00 113 ASP A O 1
ATOM 974 N N . ARG A 1 114 ? -11.466 -0.692 -5.501 1.00 81.56 114 ARG A N 1
ATOM 975 C CA . ARG A 1 114 ? -12.211 0.212 -4.623 1.00 81.56 114 ARG A CA 1
ATOM 976 C C . ARG A 1 114 ? -13.653 -0.241 -4.391 1.00 81.56 114 ARG A C 1
ATOM 978 O O . ARG A 1 114 ? -14.239 0.166 -3.389 1.00 81.56 114 ARG A O 1
ATOM 985 N N . GLU A 1 115 ? -14.225 -1.030 -5.297 1.00 81.56 115 GLU A N 1
ATOM 986 C CA . GLU A 1 115 ? -15.619 -1.471 -5.214 1.00 81.56 115 GLU A CA 1
ATOM 987 C C . GLU A 1 115 ? -15.745 -2.701 -4.324 1.00 81.56 115 GLU A C 1
ATOM 989 O O . GLU A 1 115 ? -16.588 -2.738 -3.429 1.00 81.56 115 GLU A O 1
ATOM 994 N N . ASN A 1 116 ? -14.842 -3.664 -4.507 1.00 84.94 116 ASN A N 1
ATOM 995 C 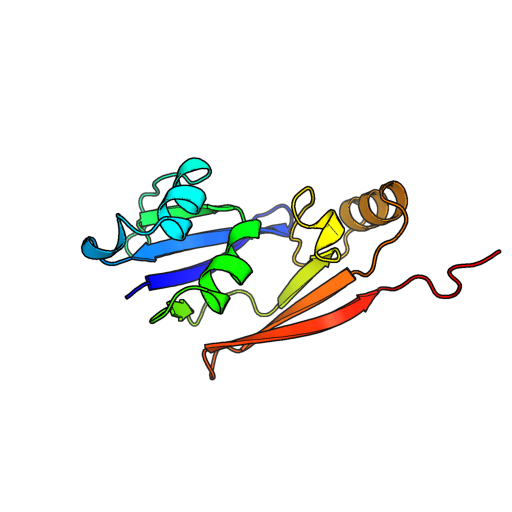CA . ASN A 1 116 ? -14.869 -4.926 -3.774 1.00 84.94 116 ASN A CA 1
ATOM 996 C C . ASN A 1 116 ? -13.981 -4.927 -2.528 1.00 84.94 116 ASN A C 1
ATOM 998 O O . ASN A 1 116 ? -13.941 -5.930 -1.816 1.00 84.94 116 ASN A O 1
ATOM 1002 N N . ASN A 1 117 ? -13.272 -3.824 -2.258 1.00 82.31 117 ASN A N 1
ATOM 1003 C CA . ASN A 1 117 ? -12.325 -3.701 -1.149 1.00 82.31 117 ASN A CA 1
ATOM 1004 C C . ASN A 1 117 ? -11.241 -4.796 -1.205 1.00 82.31 117 ASN A C 1
ATOM 1006 O O . ASN A 1 117 ? -10.915 -5.424 -0.198 1.00 82.31 117 ASN A O 1
ATOM 1010 N N . LYS A 1 118 ? -10.717 -5.048 -2.411 1.00 85.38 118 LYS A N 1
ATOM 1011 C CA . LYS A 1 118 ? -9.738 -6.103 -2.708 1.00 85.38 118 LYS A CA 1
ATOM 1012 C C . LYS A 1 118 ? -8.452 -5.517 -3.272 1.00 85.38 118 LYS A C 1
ATOM 1014 O O . LYS A 1 118 ? -8.415 -4.385 -3.750 1.00 85.38 118 LYS A O 1
ATOM 1019 N N . ILE A 1 119 ? -7.391 -6.311 -3.215 1.00 89.06 119 ILE A N 1
ATOM 1020 C CA . ILE A 1 119 ? -6.117 -5.999 -3.851 1.00 89.06 119 ILE A CA 1
ATOM 1021 C C . ILE A 1 119 ? -5.728 -7.160 -4.755 1.00 89.06 119 ILE A C 1
ATOM 1023 O O . ILE A 1 119 ? -5.801 -8.319 -4.347 1.00 89.06 119 ILE A O 1
ATOM 1027 N N . TYR A 1 120 ? -5.278 -6.830 -5.960 1.00 90.31 120 TYR A N 1
ATOM 1028 C CA . TYR A 1 120 ? -4.737 -7.783 -6.921 1.00 90.31 120 TYR A CA 1
ATOM 1029 C C . TYR A 1 120 ? -3.274 -7.458 -7.216 1.00 90.31 120 TYR A C 1
ATOM 1031 O O . TYR A 1 120 ? -2.846 -6.309 -7.096 1.00 90.31 120 TYR A O 1
ATOM 1039 N N . LYS A 1 121 ? -2.510 -8.476 -7.613 1.00 90.50 121 LYS A N 1
ATOM 1040 C CA . LYS A 1 121 ? -1.132 -8.327 -8.083 1.00 90.50 121 LYS A CA 1
ATOM 1041 C C . LYS A 1 121 ? -1.012 -8.912 -9.480 1.00 90.50 121 LYS A C 1
ATOM 1043 O O . LYS A 1 121 ? -1.402 -10.054 -9.708 1.00 90.50 121 LYS A O 1
ATOM 1048 N N . GLU A 1 122 ? -0.409 -8.155 -10.382 1.00 93.25 122 GLU A N 1
ATOM 1049 C CA . GLU A 1 122 ? -0.093 -8.595 -11.739 1.00 93.25 122 GLU A CA 1
ATOM 1050 C C . GLU A 1 122 ? 1.397 -8.421 -12.011 1.00 93.25 122 GLU A C 1
ATOM 1052 O O . GLU A 1 122 ? 2.025 -7.482 -11.526 1.00 93.25 122 GLU A O 1
ATOM 1057 N N . LEU A 1 123 ? 1.996 -9.324 -12.785 1.00 92.44 123 LEU A N 1
ATOM 1058 C CA . LEU A 1 123 ? 3.401 -9.195 -13.160 1.00 92.44 123 LEU A CA 1
ATOM 1059 C C . LEU A 1 123 ? 3.564 -8.070 -14.191 1.00 92.44 123 LEU A C 1
ATOM 1061 O O . LEU A 1 123 ? 3.109 -8.207 -15.323 1.00 92.44 123 LEU A O 1
ATOM 1065 N N . ALA A 1 124 ? 4.257 -6.995 -13.818 1.00 91.69 124 ALA A N 1
ATOM 1066 C CA . ALA A 1 124 ? 4.503 -5.847 -14.689 1.00 91.69 124 ALA A CA 1
ATOM 1067 C C . ALA A 1 124 ? 5.826 -5.972 -15.455 1.00 91.69 124 ALA A C 1
ATOM 1069 O O . ALA A 1 124 ? 5.869 -5.743 -16.662 1.00 91.69 124 ALA A O 1
ATOM 1070 N N . PHE A 1 125 ? 6.905 -6.366 -14.771 1.00 89.44 125 PHE A N 1
ATOM 1071 C CA . PHE A 1 125 ? 8.216 -6.557 -15.395 1.00 89.44 125 PHE A CA 1
ATOM 1072 C C . PHE A 1 125 ? 8.886 -7.837 -14.905 1.00 89.44 125 PHE A C 1
ATOM 1074 O O . PHE A 1 125 ? 8.831 -8.190 -13.726 1.00 89.44 125 PHE A O 1
ATOM 1081 N N . LYS A 1 126 ? 9.572 -8.512 -15.827 1.00 90.12 126 LYS A N 1
ATOM 1082 C CA . LYS A 1 126 ? 10.494 -9.617 -15.553 1.00 90.12 126 LYS A CA 1
ATOM 1083 C C . LYS A 1 126 ? 11.669 -9.554 -16.522 1.00 90.12 126 LYS A C 1
ATOM 1085 O O . LYS A 1 126 ? 11.529 -9.040 -17.632 1.00 90.12 126 LYS A O 1
ATOM 1090 N N . ILE A 1 127 ? 12.802 -10.126 -16.128 1.00 86.88 127 ILE A N 1
ATOM 1091 C CA . ILE A 1 127 ? 13.895 -10.405 -17.062 1.00 86.88 127 ILE A CA 1
ATOM 1092 C C . ILE A 1 127 ? 13.380 -11.353 -18.152 1.00 86.88 127 ILE A C 1
ATOM 1094 O O . ILE A 1 127 ? 12.696 -12.336 -17.860 1.00 86.88 127 ILE A O 1
ATOM 1098 N N . LYS A 1 128 ? 13.700 -11.043 -19.413 1.00 77.19 128 LYS A N 1
ATOM 1099 C CA . LYS A 1 128 ? 13.289 -11.847 -20.570 1.00 77.19 128 LYS A CA 1
ATOM 1100 C C . LYS A 1 128 ? 14.024 -13.194 -20.618 1.00 77.19 128 LYS A C 1
ATOM 1102 O O . LYS A 1 128 ? 13.369 -14.201 -20.845 1.00 77.19 128 LYS A O 1
ATOM 1107 N N . ASN A 1 129 ? 15.327 -13.204 -20.315 1.00 70.62 129 ASN A N 1
ATOM 1108 C CA . ASN A 1 129 ? 16.191 -14.391 -20.285 1.00 70.62 129 ASN A CA 1
ATOM 1109 C C . ASN A 1 129 ? 17.060 -14.386 -19.009 1.00 70.62 129 ASN A C 1
ATOM 1111 O O . ASN A 1 129 ? 18.046 -13.654 -18.969 1.00 70.62 129 ASN A O 1
ATOM 1115 N N . PRO A 1 130 ? 16.711 -15.141 -17.955 1.00 60.97 130 PRO A N 1
ATOM 1116 C CA . PRO A 1 130 ? 17.467 -15.162 -16.698 1.00 60.97 130 PRO A CA 1
ATOM 1117 C C . PRO A 1 130 ? 18.765 -15.996 -16.743 1.00 60.97 130 PRO A C 1
ATOM 1119 O O . PRO A 1 130 ? 19.350 -16.237 -15.693 1.00 60.97 130 PRO A O 1
ATOM 1122 N N . GLY A 1 131 ? 19.220 -16.436 -17.921 1.00 60.38 131 GLY A N 1
ATOM 1123 C CA . GLY A 1 131 ? 20.451 -17.210 -18.067 1.00 60.38 131 GLY A CA 1
ATOM 1124 C C . GLY A 1 131 ? 21.139 -16.960 -19.404 1.00 60.38 131 GLY A C 1
ATOM 1125 O O . GLY A 1 131 ? 20.620 -17.379 -20.436 1.00 60.38 131 GLY A O 1
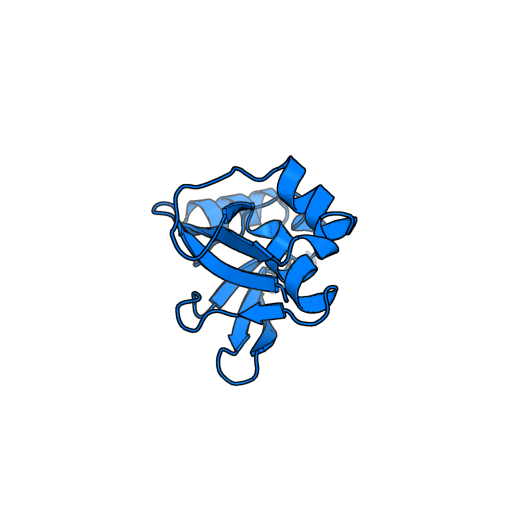ATOM 1126 N N . PHE A 1 132 ? 22.279 -16.274 -19.339 1.00 42.38 132 PHE A N 1
ATOM 1127 C CA . PHE A 1 132 ? 23.484 -16.465 -20.147 1.00 42.38 132 PHE A CA 1
ATOM 1128 C C . PHE A 1 132 ? 24.673 -16.088 -19.264 1.00 42.38 132 PHE A C 1
ATOM 1130 O O . PHE A 1 132 ? 24.569 -15.037 -18.588 1.00 42.38 132 PHE A O 1
#